Protein AF-A0A0C4EZ35-F1 (afdb_monomer_lite)

Radius of gyration: 16.35 Å; chains: 1; bounding box: 41×36×47 Å

Secondary structure (DSSP, 8-state):
--HHHHHHHHHHHHHHHTTT-TT-EEEEETTEEEEEEEE-SHHHHHHHHHH----S---HHHHHHHHHHHHHHHHHHHHTTS-----EEEEEEESS---TT--HHHHHHHHHHHHHHTT--TTSEEEEEEE--S-TT----HHHHHHHHHHHHHTTSS----

pLDDT: mean 85.65, std 15.3, range [29.72, 96.94]

Structure (mmCIF, N/CA/C/O backbone):
data_AF-A0A0C4EZ35-F1
#
_entry.id   AF-A0A0C4EZ35-F1
#
loop_
_atom_site.group_PDB
_atom_site.id
_atom_site.type_symbol
_atom_site.label_atom_id
_atom_site.label_alt_id
_atom_site.label_comp_id
_atom_site.label_asym_id
_atom_site.label_entity_id
_atom_site.label_seq_id
_atom_site.pdbx_PDB_ins_code
_atom_site.Cartn_x
_atom_site.Cartn_y
_atom_site.Cartn_z
_atom_site.occupancy
_atom_site.B_iso_or_equiv
_atom_site.auth_seq_id
_atom_site.auth_comp_id
_atom_site.auth_asym_id
_atom_site.auth_atom_id
_atom_site.pdbx_PDB_model_num
ATOM 1 N N . MET A 1 1 ? 13.189 -2.851 -15.393 1.00 67.25 1 MET A N 1
ATOM 2 C CA . MET A 1 1 ? 11.820 -2.496 -14.969 1.00 67.25 1 MET A CA 1
ATOM 3 C C . MET A 1 1 ? 11.115 -3.805 -14.710 1.00 67.25 1 MET A C 1
ATOM 5 O O . MET A 1 1 ? 10.904 -4.536 -15.663 1.00 67.25 1 MET A O 1
ATOM 9 N N . PHE A 1 2 ? 10.829 -4.103 -13.447 1.00 84.38 2 PHE A N 1
ATOM 10 C CA . PHE A 1 2 ? 10.359 -5.415 -12.985 1.00 84.38 2 PHE A CA 1
ATOM 11 C C . PHE A 1 2 ? 8.829 -5.531 -12.996 1.00 84.38 2 PHE A C 1
ATOM 13 O O . PHE A 1 2 ? 8.209 -5.947 -12.016 1.00 84.38 2 PHE A O 1
ATOM 20 N N . TRP A 1 3 ? 8.193 -5.005 -14.043 1.00 89.50 3 TRP A N 1
ATOM 21 C CA . TRP A 1 3 ? 6.741 -4.814 -14.063 1.00 89.50 3 TRP A CA 1
ATOM 22 C C . TRP A 1 3 ? 5.993 -6.144 -14.154 1.00 89.50 3 TRP A C 1
ATOM 24 O O . TRP A 1 3 ? 5.033 -6.365 -13.416 1.00 89.50 3 TRP A O 1
ATOM 34 N N . ASP A 1 4 ? 6.470 -7.040 -15.016 1.00 90.81 4 ASP A N 1
ATOM 35 C CA . ASP A 1 4 ? 5.897 -8.371 -15.195 1.00 90.81 4 ASP A CA 1
ATOM 36 C C . ASP A 1 4 ? 6.170 -9.258 -13.975 1.00 90.81 4 ASP A C 1
ATOM 38 O O . ASP A 1 4 ? 5.267 -9.928 -13.484 1.00 90.81 4 ASP A O 1
ATOM 42 N N . GLU A 1 5 ? 7.372 -9.182 -13.408 1.00 89.75 5 GLU A N 1
ATOM 43 C CA . GLU A 1 5 ? 7.751 -9.912 -12.199 1.00 89.75 5 GLU A CA 1
ATOM 44 C C . GLU A 1 5 ? 6.911 -9.468 -10.997 1.00 89.75 5 GLU A C 1
ATOM 46 O O . GLU A 1 5 ? 6.423 -10.298 -10.233 1.00 89.75 5 GLU A O 1
ATOM 51 N N . THR A 1 6 ? 6.673 -8.160 -10.855 1.00 91.50 6 THR A N 1
ATOM 52 C CA . THR A 1 6 ? 5.802 -7.619 -9.799 1.00 91.50 6 THR A CA 1
ATOM 53 C C . THR A 1 6 ? 4.361 -8.087 -9.980 1.00 91.50 6 THR A C 1
ATOM 55 O O . THR A 1 6 ? 3.726 -8.498 -9.007 1.00 91.50 6 THR A O 1
ATOM 58 N N . ARG A 1 7 ? 3.842 -8.063 -11.217 1.00 94.38 7 ARG A N 1
ATOM 59 C CA . ARG A 1 7 ? 2.505 -8.578 -11.547 1.00 94.38 7 ARG A CA 1
ATOM 60 C C . ARG A 1 7 ? 2.369 -10.040 -11.143 1.00 94.38 7 ARG A C 1
ATOM 62 O O . ARG A 1 7 ? 1.390 -10.406 -10.496 1.00 94.38 7 ARG A O 1
ATOM 69 N N . ASP A 1 8 ? 3.330 -10.866 -11.538 1.00 93.12 8 ASP A N 1
ATOM 70 C CA . ASP A 1 8 ? 3.273 -12.312 -11.338 1.00 93.12 8 ASP A CA 1
ATOM 71 C C . ASP A 1 8 ? 3.445 -12.661 -9.853 1.00 93.12 8 ASP A C 1
ATOM 73 O O . ASP A 1 8 ? 2.690 -13.476 -9.316 1.00 93.12 8 ASP A O 1
ATOM 77 N N . ALA A 1 9 ? 4.338 -11.957 -9.148 1.00 92.06 9 ALA A N 1
ATOM 78 C CA . ALA A 1 9 ? 4.484 -12.072 -7.702 1.00 92.06 9 ALA A CA 1
ATOM 79 C C . ALA A 1 9 ? 3.182 -11.712 -6.967 1.00 92.06 9 ALA A C 1
ATOM 81 O O . ALA A 1 9 ? 2.746 -12.478 -6.104 1.00 92.06 9 ALA A O 1
ATOM 82 N N . LEU A 1 10 ? 2.528 -10.600 -7.324 1.00 93.56 10 LEU A N 1
ATOM 83 C CA . LEU A 1 10 ? 1.231 -10.209 -6.758 1.00 93.56 10 LEU A CA 1
ATOM 84 C C . LEU A 1 10 ? 0.122 -11.208 -7.100 1.00 93.56 10 LEU A C 1
ATOM 86 O O . LEU A 1 10 ? -0.701 -11.508 -6.238 1.00 93.56 10 LEU A O 1
ATOM 90 N N . GLY A 1 11 ? 0.125 -11.771 -8.311 1.00 94.12 11 GLY A N 1
ATOM 91 C CA . GLY A 1 11 ? -0.778 -12.856 -8.697 1.00 94.12 11 GLY A CA 1
ATOM 92 C C . GLY A 1 11 ? -0.700 -14.026 -7.717 1.00 94.12 11 GLY A C 1
ATOM 93 O O . GLY A 1 11 ? -1.715 -14.403 -7.136 1.00 94.12 11 GLY A O 1
ATOM 94 N N . GLY A 1 12 ? 0.507 -14.526 -7.438 1.00 92.06 12 GLY A N 1
ATOM 95 C CA . GLY A 1 12 ? 0.697 -15.610 -6.469 1.00 92.06 12 GLY A CA 1
ATOM 96 C C . GLY A 1 12 ? 0.400 -15.219 -5.012 1.00 92.06 12 GLY A C 1
ATOM 97 O O . GLY A 1 12 ? 0.017 -16.076 -4.215 1.00 92.06 12 GLY A O 1
ATOM 98 N N . VAL A 1 13 ? 0.518 -13.934 -4.639 1.00 89.06 13 VAL A N 1
ATOM 99 C CA . VAL A 1 13 ? 0.039 -13.451 -3.326 1.00 89.06 13 VAL A CA 1
ATOM 100 C C . VAL A 1 13 ? -1.473 -13.576 -3.244 1.00 89.06 13 VAL A C 1
ATOM 102 O O . VAL A 1 13 ? -1.964 -14.099 -2.250 1.00 89.06 13 VAL A O 1
ATOM 105 N N . VAL A 1 14 ? -2.204 -13.145 -4.275 1.00 90.75 14 VAL A N 1
ATOM 106 C CA . VAL A 1 14 ? -3.669 -13.236 -4.312 1.00 90.75 14 VAL A CA 1
ATOM 107 C C . VAL A 1 14 ? -4.135 -14.691 -4.264 1.00 90.75 14 VAL A C 1
ATOM 109 O O . VAL A 1 14 ? -5.010 -15.010 -3.464 1.00 90.75 14 VAL A O 1
ATOM 112 N N . GLU A 1 15 ? -3.510 -15.597 -5.027 1.00 89.88 15 GLU A N 1
ATOM 113 C CA . GLU A 1 15 ? -3.832 -17.039 -4.978 1.00 89.88 15 GLU A CA 1
ATOM 114 C C . GLU A 1 15 ? -3.718 -17.618 -3.569 1.00 89.88 15 GLU A C 1
ATOM 116 O O . GLU A 1 15 ? -4.524 -18.461 -3.174 1.00 89.88 15 GLU A O 1
ATOM 121 N N . LYS A 1 16 ? -2.710 -17.175 -2.811 1.00 85.19 16 LYS A N 1
ATOM 122 C CA . LYS A 1 16 ? -2.477 -17.631 -1.441 1.00 85.19 16 LYS A CA 1
ATOM 123 C C . LYS A 1 16 ? -3.379 -16.910 -0.441 1.00 85.19 16 LYS A C 1
ATOM 125 O O . LYS A 1 16 ? -3.915 -17.562 0.445 1.00 85.19 16 LYS A O 1
ATOM 130 N N . ALA A 1 17 ? -3.576 -15.600 -0.576 1.00 79.19 17 ALA A N 1
ATOM 131 C CA . ALA A 1 17 ? -4.377 -14.789 0.341 1.00 79.19 17 ALA A CA 1
ATOM 132 C C . ALA A 1 17 ? -5.842 -15.245 0.380 1.00 79.19 17 ALA A C 1
ATOM 134 O O . ALA A 1 17 ? -6.408 -15.375 1.462 1.00 79.19 17 ALA A O 1
ATOM 135 N N . VAL A 1 18 ? -6.413 -15.594 -0.778 1.00 81.38 18 VAL A N 1
ATOM 136 C CA . VAL A 1 18 ? -7.815 -16.034 -0.912 1.00 81.38 18 VAL A CA 1
ATOM 137 C C . VAL A 1 18 ? -8.103 -17.356 -0.195 1.00 81.38 18 VAL A C 1
ATOM 139 O O . VAL A 1 18 ? -9.248 -17.653 0.135 1.00 81.38 18 VAL A O 1
ATOM 142 N N . GLN A 1 19 ? -7.068 -18.143 0.109 1.00 78.44 19 GLN A N 1
ATOM 143 C CA . GLN A 1 19 ? -7.208 -19.354 0.924 1.00 78.44 19 GLN A CA 1
ATOM 144 C C . GLN A 1 19 ? -7.470 -19.038 2.405 1.00 78.44 19 GLN A C 1
ATOM 146 O O . GLN A 1 19 ? -8.000 -19.888 3.117 1.00 78.44 19 GLN A O 1
ATOM 151 N N . TYR A 1 20 ? -7.096 -17.839 2.868 1.00 72.44 20 TYR A N 1
ATOM 152 C CA . TYR A 1 20 ? -7.227 -17.404 4.261 1.00 72.44 20 TYR A CA 1
ATOM 153 C C . TYR A 1 20 ? -8.329 -16.354 4.457 1.00 72.44 20 TYR A C 1
ATOM 155 O O . TYR A 1 20 ? -8.981 -16.362 5.499 1.00 72.44 20 TYR A O 1
ATOM 163 N N . ASP A 1 21 ? -8.534 -15.464 3.482 1.00 69.12 21 ASP A N 1
ATOM 164 C CA . ASP A 1 21 ? -9.532 -14.391 3.524 1.00 69.12 21 ASP A CA 1
ATOM 165 C C . ASP A 1 21 ? -10.146 -14.167 2.132 1.00 69.12 21 ASP A C 1
ATOM 167 O O . ASP A 1 21 ? -9.433 -13.968 1.149 1.00 69.12 21 ASP A O 1
ATOM 171 N N . SER A 1 22 ? -11.477 -14.183 2.042 1.00 72.56 22 SER A N 1
ATOM 172 C CA . SER A 1 22 ? -12.207 -13.967 0.788 1.00 72.56 22 SER A CA 1
ATOM 173 C C . SER A 1 22 ? -12.197 -12.517 0.300 1.00 72.56 22 SER A C 1
ATOM 175 O O . SER A 1 22 ? -12.551 -12.274 -0.856 1.00 72.56 22 SER A O 1
ATOM 177 N N . ASP A 1 23 ? -11.814 -11.565 1.155 1.00 80.62 23 ASP A N 1
ATOM 178 C CA . ASP A 1 23 ? -11.856 -10.135 0.835 1.00 80.62 23 ASP A CA 1
ATOM 179 C C . ASP A 1 23 ? -10.812 -9.737 -0.227 1.00 80.62 23 ASP A C 1
ATOM 181 O O . ASP A 1 23 ? -11.011 -8.772 -0.962 1.00 80.62 23 ASP A O 1
ATOM 185 N N . GLY A 1 24 ? -9.736 -10.515 -0.383 1.00 87.25 24 GLY A N 1
ATOM 186 C CA . GLY A 1 24 ? -8.679 -10.243 -1.360 1.00 87.25 24 GLY A CA 1
ATOM 187 C C . GLY A 1 24 ? -7.746 -9.102 -0.937 1.00 87.25 24 GLY A C 1
ATOM 188 O O . GLY A 1 24 ? -7.537 -8.861 0.251 1.00 87.25 24 GLY A O 1
ATOM 189 N N . ILE A 1 25 ? -7.131 -8.428 -1.915 1.00 89.94 25 ILE A N 1
ATOM 190 C CA . ILE A 1 25 ? -6.225 -7.290 -1.684 1.00 89.94 25 ILE A CA 1
ATOM 191 C C . ILE A 1 25 ? -6.626 -6.070 -2.510 1.00 89.94 25 ILE A C 1
ATOM 193 O O . ILE A 1 25 ? -7.115 -6.200 -3.632 1.00 89.94 25 ILE A O 1
ATOM 197 N N . ASP A 1 26 ? -6.314 -4.881 -2.009 1.00 94.31 26 ASP A N 1
ATOM 198 C CA . ASP A 1 26 ? -6.412 -3.654 -2.793 1.00 94.31 26 ASP A CA 1
ATOM 199 C C . ASP A 1 26 ? -5.062 -3.323 -3.443 1.00 94.31 26 ASP A C 1
ATOM 201 O O . ASP A 1 26 ? -4.005 -3.410 -2.814 1.00 94.31 26 ASP A O 1
ATOM 205 N N . LEU A 1 27 ? -5.091 -2.922 -4.712 1.00 95.69 27 LEU A N 1
ATOM 206 C CA . LEU A 1 27 ? -3.921 -2.534 -5.494 1.00 95.69 27 LEU A CA 1
ATOM 207 C C . LEU A 1 27 ? -4.021 -1.069 -5.905 1.00 95.69 27 LEU A C 1
ATOM 209 O O . LEU A 1 27 ? -4.920 -0.682 -6.654 1.00 95.69 27 LEU A O 1
ATOM 213 N N . PHE A 1 28 ? -3.041 -0.278 -5.474 1.00 96.69 28 PHE A N 1
ATOM 214 C CA . PHE A 1 28 ? -2.884 1.126 -5.838 1.00 96.69 28 PHE A CA 1
ATOM 215 C C . PHE A 1 28 ? -1.544 1.347 -6.534 1.00 96.69 28 PHE A C 1
ATOM 217 O O . PHE A 1 28 ? -0.524 0.789 -6.138 1.00 96.69 28 PHE A O 1
ATOM 224 N N . PHE A 1 29 ? -1.533 2.224 -7.536 1.00 95.25 29 PHE A N 1
ATOM 225 C CA . PHE A 1 29 ? -0.326 2.586 -8.276 1.00 95.25 29 PHE A CA 1
ATOM 226 C C . PHE A 1 29 ? 0.081 4.018 -7.957 1.00 95.25 29 PHE A C 1
ATOM 228 O O . PHE A 1 29 ? -0.775 4.884 -7.788 1.00 95.25 29 PHE A O 1
ATOM 235 N N . PHE A 1 30 ? 1.382 4.296 -7.879 1.00 93.38 30 PHE A N 1
ATOM 236 C CA . PHE A 1 30 ? 1.881 5.641 -7.571 1.00 93.38 30 PHE A CA 1
ATOM 237 C C . PHE A 1 30 ? 1.459 6.699 -8.592 1.00 93.38 30 PHE A C 1
ATOM 239 O O . PHE A 1 30 ? 1.107 7.815 -8.219 1.00 93.38 30 PHE A O 1
ATOM 246 N N . ASN A 1 31 ? 1.498 6.346 -9.876 1.00 90.56 31 ASN A N 1
ATOM 247 C CA . ASN A 1 31 ? 1.406 7.305 -10.976 1.00 90.56 31 ASN A CA 1
ATOM 248 C C . ASN A 1 31 ? 0.151 7.144 -11.838 1.00 90.56 31 ASN A C 1
ATOM 250 O O . ASN A 1 31 ? 0.100 7.694 -12.939 1.00 90.56 31 ASN A O 1
ATOM 254 N N . ASP A 1 32 ? -0.829 6.380 -11.363 1.00 94.00 32 ASP A N 1
ATOM 255 C CA . ASP A 1 32 ? -2.071 6.124 -12.083 1.00 94.00 32 ASP A CA 1
ATOM 256 C C . ASP A 1 32 ? -3.253 6.168 -11.102 1.00 94.00 32 ASP A C 1
ATOM 258 O O . ASP A 1 32 ? -3.148 5.612 -10.004 1.00 94.00 32 ASP A O 1
ATOM 262 N N . PRO A 1 33 ? -4.358 6.861 -11.436 1.00 91.81 33 PRO A N 1
ATOM 263 C CA . PRO A 1 33 ? -5.555 6.873 -10.597 1.00 91.81 33 PRO A CA 1
ATOM 264 C C . PRO A 1 33 ? -6.303 5.534 -10.609 1.00 91.81 33 PRO A C 1
ATOM 266 O O . PRO A 1 33 ? -7.108 5.283 -9.706 1.00 91.81 33 PRO A O 1
ATOM 269 N N . GLN A 1 34 ? -6.068 4.684 -11.615 1.00 94.81 34 GLN A N 1
ATOM 270 C CA . GLN A 1 34 ? -6.630 3.344 -11.634 1.00 94.81 34 GLN A CA 1
ATOM 271 C C . GLN A 1 34 ? -6.131 2.547 -10.430 1.00 94.81 34 GLN A C 1
ATOM 273 O O . GLN A 1 34 ? -4.997 2.677 -9.971 1.00 94.81 34 GLN A O 1
ATOM 278 N N . HIS A 1 35 ? -7.020 1.718 -9.912 1.00 95.69 35 HIS A N 1
ATOM 279 C CA . HIS A 1 35 ? -6.777 0.838 -8.786 1.00 95.69 35 HIS A CA 1
ATOM 280 C C . HIS A 1 35 ? -7.700 -0.372 -8.931 1.00 95.69 35 HIS A C 1
ATOM 282 O O . HIS A 1 35 ? -8.699 -0.319 -9.653 1.00 95.69 35 HIS A O 1
ATOM 288 N N . ALA A 1 36 ? -7.357 -1.465 -8.263 1.00 94.94 36 ALA A N 1
ATOM 289 C CA . ALA A 1 36 ? -8.228 -2.627 -8.144 1.00 94.94 36 ALA A CA 1
ATOM 290 C C . ALA A 1 36 ? -8.551 -2.822 -6.666 1.00 94.94 36 ALA A C 1
ATOM 292 O O . ALA A 1 36 ? -7.632 -2.862 -5.855 1.00 94.94 36 ALA A O 1
ATOM 293 N N . LEU A 1 37 ? -9.834 -2.917 -6.324 1.00 93.88 37 LEU A N 1
ATOM 294 C CA . LEU A 1 37 ? -10.277 -3.196 -4.958 1.00 93.88 37 LEU A CA 1
ATOM 295 C C . LEU A 1 37 ? -10.734 -4.642 -4.844 1.00 93.88 37 LEU A C 1
ATOM 297 O O . LEU A 1 37 ? -11.292 -5.177 -5.806 1.00 93.88 37 LEU A O 1
ATOM 301 N N . ASN A 1 38 ? -10.543 -5.236 -3.668 1.00 92.38 38 ASN A N 1
ATOM 302 C CA . ASN A 1 38 ? -10.953 -6.605 -3.353 1.00 92.38 38 ASN A CA 1
ATOM 303 C C . ASN A 1 38 ? -10.493 -7.612 -4.424 1.00 92.38 38 ASN A C 1
ATOM 305 O O . ASN A 1 38 ? -11.251 -8.463 -4.898 1.00 92.38 38 ASN A O 1
ATOM 309 N N . CYS A 1 39 ? -9.250 -7.458 -4.880 1.00 92.44 39 CYS A N 1
ATOM 310 C CA . CYS A 1 39 ? -8.642 -8.310 -5.887 1.00 92.44 39 CYS A CA 1
ATOM 311 C C . CYS A 1 39 ? -8.420 -9.702 -5.288 1.00 92.44 39 CYS A C 1
ATOM 313 O O . CYS A 1 39 ? -7.563 -9.891 -4.422 1.00 92.44 39 CYS A O 1
ATOM 315 N N . ASN A 1 40 ? -9.208 -10.669 -5.749 1.00 92.88 40 ASN A N 1
ATOM 316 C CA . ASN A 1 40 ? -9.254 -12.036 -5.232 1.00 92.88 40 ASN A CA 1
ATOM 317 C C . ASN A 1 40 ? -8.974 -13.084 -6.321 1.00 92.88 40 ASN A C 1
ATOM 319 O O . ASN A 1 40 ? -9.191 -14.278 -6.131 1.00 92.88 40 ASN A O 1
ATOM 323 N N . SER A 1 41 ? -8.472 -12.652 -7.477 1.00 93.62 41 SER A N 1
ATOM 324 C CA . SER A 1 41 ? -7.979 -13.557 -8.507 1.00 93.62 41 SER A CA 1
ATOM 325 C C . SER A 1 41 ? -6.737 -13.003 -9.215 1.00 93.62 41 SER A C 1
ATOM 327 O O . SER A 1 41 ? -6.631 -11.796 -9.455 1.00 93.62 41 SER A O 1
ATOM 329 N N . PRO A 1 42 ? -5.812 -13.874 -9.646 1.00 94.56 42 PRO A N 1
ATOM 330 C CA . PRO A 1 42 ? -4.678 -13.480 -10.483 1.00 94.56 42 PRO A CA 1
ATOM 331 C C . PRO A 1 42 ? -5.086 -12.796 -11.786 1.00 94.56 42 PRO A C 1
ATOM 333 O O . PRO A 1 42 ? -4.352 -11.954 -12.299 1.00 94.56 42 PRO A O 1
ATOM 336 N N . ASP A 1 43 ? -6.253 -13.136 -12.336 1.00 95.81 43 ASP A N 1
ATOM 337 C CA . ASP A 1 43 ? -6.760 -12.511 -13.558 1.00 95.81 43 ASP A CA 1
ATOM 338 C C . ASP A 1 43 ? -7.100 -11.036 -13.366 1.00 95.81 43 ASP A C 1
ATOM 340 O O . ASP A 1 43 ? -6.811 -10.232 -14.253 1.00 95.81 43 ASP A O 1
ATOM 344 N N . GLN A 1 44 ? -7.640 -10.654 -12.206 1.00 95.62 44 GLN A N 1
ATOM 345 C CA . GLN A 1 44 ? -7.863 -9.247 -11.870 1.00 95.62 44 GLN A CA 1
ATOM 346 C C . GLN A 1 44 ? -6.535 -8.487 -11.743 1.00 95.62 44 GLN A C 1
ATOM 348 O O . GLN A 1 44 ? -6.423 -7.382 -12.281 1.00 95.62 44 GLN A O 1
ATOM 353 N N . VAL A 1 45 ? -5.506 -9.096 -11.134 1.00 96.44 45 VAL A N 1
ATOM 354 C CA . VAL A 1 45 ? -4.144 -8.525 -11.088 1.00 96.44 45 VAL A CA 1
ATOM 355 C C . VAL A 1 45 ? -3.607 -8.322 -12.506 1.00 96.44 45 VAL A C 1
ATOM 357 O O . VAL A 1 45 ? -3.186 -7.225 -12.871 1.00 96.44 45 VAL A O 1
ATOM 360 N N . ARG A 1 46 ? -3.676 -9.354 -13.356 1.00 96.50 46 ARG A N 1
ATOM 361 C CA . ARG A 1 46 ? -3.242 -9.257 -14.757 1.00 96.50 46 ARG A CA 1
ATOM 362 C C . ARG A 1 46 ? -4.002 -8.173 -15.516 1.00 96.50 46 ARG A C 1
ATOM 364 O O . ARG A 1 46 ? -3.396 -7.444 -16.296 1.00 96.50 46 ARG A O 1
ATOM 371 N N . GLN A 1 47 ? -5.311 -8.058 -15.299 1.00 96.44 47 GLN A N 1
ATOM 372 C CA . GLN A 1 47 ? -6.152 -7.077 -15.977 1.00 96.44 47 GLN A CA 1
ATOM 373 C C . GLN A 1 47 ? -5.766 -5.643 -15.615 1.00 96.44 47 GLN A C 1
ATOM 375 O O . GLN A 1 47 ? -5.624 -4.821 -16.517 1.00 96.44 47 GLN A O 1
ATOM 380 N N . ILE A 1 48 ? -5.555 -5.334 -14.332 1.00 96.44 48 ILE A N 1
ATOM 381 C CA . ILE A 1 48 ? -5.185 -3.970 -13.938 1.00 96.44 48 ILE A CA 1
ATOM 382 C C . ILE A 1 48 ? -3.773 -3.606 -14.426 1.00 96.44 48 ILE A C 1
ATOM 384 O O . ILE A 1 48 ? -3.566 -2.503 -14.925 1.00 96.44 48 ILE A O 1
ATOM 388 N N . PHE A 1 49 ? -2.831 -4.558 -14.419 1.00 95.81 49 PHE A N 1
ATOM 389 C CA . PHE A 1 49 ? -1.476 -4.358 -14.953 1.00 95.81 49 PHE A CA 1
ATOM 390 C C . PHE A 1 49 ? -1.425 -4.162 -16.476 1.00 95.81 49 PHE A C 1
ATOM 392 O O . PHE A 1 49 ? -0.472 -3.568 -16.973 1.00 95.81 49 PHE A O 1
ATOM 399 N N . ARG A 1 50 ? -2.436 -4.627 -17.226 1.00 95.19 50 ARG A N 1
ATOM 400 C CA . ARG A 1 50 ? -2.583 -4.310 -18.660 1.00 95.19 50 ARG A CA 1
ATOM 401 C C . ARG A 1 50 ? -3.037 -2.871 -18.905 1.00 95.19 50 ARG A C 1
ATOM 403 O O . ARG A 1 50 ? -2.729 -2.316 -19.955 1.00 95.19 50 ARG A O 1
ATOM 410 N N . ASN A 1 51 ? -3.773 -2.288 -17.961 1.00 94.69 51 ASN A N 1
ATOM 411 C CA . ASN A 1 51 ? -4.376 -0.963 -18.112 1.00 94.69 51 ASN A CA 1
ATOM 412 C C . ASN A 1 51 ? -3.520 0.164 -17.524 1.00 94.69 51 ASN A C 1
ATOM 414 O O . ASN A 1 51 ? -3.768 1.333 -17.818 1.00 94.69 51 ASN A O 1
ATOM 418 N N . VAL A 1 52 ? -2.536 -0.177 -16.691 1.00 94.56 52 VAL A N 1
ATOM 419 C CA . VAL A 1 52 ? -1.627 0.773 -16.048 1.00 94.56 52 VAL A CA 1
ATOM 420 C C . VAL A 1 52 ? -0.245 0.658 -16.672 1.00 94.56 52 VAL A C 1
ATOM 422 O O . VAL A 1 52 ? 0.329 -0.427 -16.748 1.00 94.56 52 VAL A O 1
ATOM 425 N N . LEU A 1 53 ? 0.308 1.798 -17.089 1.00 89.62 53 LEU A N 1
ATOM 426 C CA . LEU A 1 53 ? 1.671 1.875 -17.603 1.00 89.62 53 LEU A CA 1
ATOM 427 C C . LEU A 1 53 ? 2.610 2.448 -16.537 1.00 89.62 53 LEU A C 1
ATOM 429 O O . LEU A 1 53 ? 2.319 3.506 -15.965 1.00 89.62 53 LEU A O 1
ATOM 433 N N . PRO A 1 54 ? 3.757 1.803 -16.284 1.00 86.75 54 PRO A N 1
ATOM 434 C CA . PRO A 1 54 ? 4.699 2.276 -15.286 1.00 86.75 54 PRO A CA 1
ATOM 435 C C . PRO A 1 54 ? 5.341 3.609 -15.704 1.00 86.75 54 PRO A C 1
ATOM 437 O O . PRO A 1 54 ? 5.626 3.857 -16.879 1.00 86.75 54 PRO A O 1
ATOM 440 N N . ARG A 1 55 ? 5.584 4.487 -14.724 1.00 85.50 55 ARG A N 1
ATOM 441 C CA . ARG A 1 55 ? 6.175 5.822 -14.921 1.00 85.50 55 ARG A CA 1
ATOM 442 C C . ARG A 1 55 ? 7.357 6.031 -13.979 1.00 85.50 55 ARG A C 1
ATOM 444 O O . ARG A 1 55 ? 7.370 5.493 -12.882 1.00 85.50 55 ARG A O 1
ATOM 451 N N . ARG A 1 56 ? 8.324 6.853 -14.398 1.00 82.44 56 ARG A N 1
ATOM 452 C CA . ARG A 1 56 ? 9.623 7.066 -13.723 1.00 82.44 56 ARG A CA 1
ATOM 453 C C . ARG A 1 56 ? 9.585 7.937 -12.454 1.00 82.44 56 ARG A C 1
ATOM 455 O O . ARG A 1 56 ? 10.622 8.452 -12.063 1.00 82.44 56 ARG A O 1
ATOM 462 N N . SER A 1 57 ? 8.415 8.177 -11.871 1.00 88.94 57 SER A N 1
ATOM 463 C CA . SER A 1 57 ? 8.281 9.043 -10.695 1.00 88.94 57 SER A CA 1
ATOM 464 C C . SER A 1 57 ? 7.880 8.210 -9.485 1.00 88.94 57 SER A C 1
ATOM 466 O O . SER A 1 57 ? 7.107 7.264 -9.624 1.00 88.94 57 SER A O 1
ATOM 468 N N . THR A 1 58 ? 8.361 8.579 -8.307 1.00 90.44 58 THR A N 1
ATOM 469 C CA . THR A 1 58 ? 8.138 7.842 -7.060 1.00 90.44 58 THR A CA 1
ATOM 470 C C . THR A 1 58 ? 7.506 8.765 -6.008 1.00 90.44 58 THR A C 1
ATOM 472 O O . THR A 1 58 ? 8.146 9.101 -5.009 1.00 90.44 58 THR A O 1
ATOM 475 N N . PRO A 1 59 ? 6.244 9.209 -6.205 1.00 93.62 59 PRO A N 1
ATOM 476 C CA . PRO A 1 59 ? 5.532 10.071 -5.265 1.00 93.62 59 PRO A CA 1
ATOM 477 C C . PRO A 1 59 ? 5.032 9.282 -4.036 1.00 93.62 59 PRO A C 1
ATOM 479 O O . PRO A 1 59 ? 3.824 9.173 -3.785 1.00 93.62 59 PRO A O 1
ATOM 482 N N . THR A 1 60 ? 5.964 8.704 -3.277 1.00 93.56 60 THR A N 1
ATOM 483 C CA . THR A 1 60 ? 5.718 7.795 -2.153 1.00 93.56 60 THR A CA 1
ATOM 484 C C . THR A 1 60 ? 4.856 8.426 -1.060 1.00 93.56 60 THR A C 1
ATOM 486 O O . THR A 1 60 ? 3.833 7.850 -0.692 1.00 93.56 60 THR A O 1
ATOM 489 N N . ALA A 1 61 ? 5.202 9.620 -0.564 1.00 93.94 61 ALA A N 1
ATOM 490 C CA . ALA A 1 61 ? 4.480 10.245 0.552 1.00 93.94 61 ALA A CA 1
ATOM 491 C C . ALA A 1 61 ? 3.032 10.582 0.166 1.00 93.94 61 ALA A C 1
ATOM 493 O O . ALA A 1 61 ? 2.095 10.304 0.915 1.00 93.94 61 ALA A O 1
ATOM 494 N N . ALA A 1 62 ? 2.838 11.127 -1.039 1.00 94.25 62 ALA A N 1
ATOM 495 C CA . ALA A 1 62 ? 1.507 11.437 -1.557 1.00 94.25 62 ALA A CA 1
ATOM 496 C C . ALA A 1 62 ? 0.661 10.172 -1.765 1.00 94.25 62 ALA A C 1
ATOM 498 O O . ALA A 1 62 ? -0.540 10.180 -1.501 1.00 94.25 62 ALA A O 1
ATOM 499 N N . SER A 1 63 ? 1.278 9.075 -2.210 1.00 95.19 63 SER A N 1
ATOM 500 C CA . SER A 1 63 ? 0.581 7.802 -2.402 1.00 95.19 63 SER A CA 1
ATOM 501 C C . SER A 1 63 ? 0.179 7.155 -1.079 1.00 95.19 63 SER A C 1
ATOM 503 O O . SER A 1 63 ? -0.944 6.672 -0.972 1.00 95.19 63 SER A O 1
ATOM 505 N N . ILE A 1 64 ? 1.044 7.214 -0.060 1.00 95.62 64 ILE A N 1
ATOM 506 C CA . ILE A 1 64 ? 0.720 6.764 1.301 1.00 95.62 64 ILE A CA 1
ATOM 507 C C . ILE A 1 64 ? -0.482 7.544 1.842 1.00 95.62 64 ILE A C 1
ATOM 509 O O . ILE A 1 64 ? -1.459 6.928 2.258 1.00 95.62 64 ILE A O 1
ATOM 513 N N . LYS A 1 65 ? -0.461 8.884 1.769 1.00 95.44 65 LYS A N 1
ATOM 514 C CA . LYS A 1 65 ? -1.587 9.723 2.221 1.00 95.44 65 LYS A CA 1
ATOM 515 C C . LYS A 1 65 ? -2.874 9.416 1.450 1.00 95.44 65 LYS A C 1
ATOM 517 O O . LYS A 1 65 ? -3.916 9.204 2.054 1.00 95.44 65 LYS A O 1
ATOM 522 N N . ARG A 1 66 ? -2.798 9.253 0.125 1.00 95.56 66 ARG A N 1
ATOM 523 C CA . ARG A 1 66 ? -3.960 8.898 -0.709 1.00 95.56 66 ARG A CA 1
ATOM 524 C C . ARG A 1 66 ? -4.643 7.593 -0.287 1.00 95.56 66 ARG A C 1
ATOM 526 O O . ARG A 1 66 ? -5.862 7.506 -0.395 1.00 95.56 66 ARG A O 1
ATOM 533 N N . VAL A 1 67 ? -3.884 6.593 0.160 1.00 96.56 67 VAL A N 1
ATOM 534 C CA . VAL A 1 67 ? -4.445 5.317 0.637 1.00 96.56 67 VAL A CA 1
ATOM 535 C C . VAL A 1 67 ? -4.907 5.421 2.092 1.00 96.56 67 VAL A C 1
ATOM 537 O O . VAL A 1 67 ? -5.969 4.907 2.439 1.00 96.56 67 VAL A O 1
ATOM 540 N N . LEU A 1 68 ? -4.136 6.095 2.949 1.00 96.94 68 LEU A N 1
ATOM 541 C CA . LEU A 1 68 ? -4.383 6.103 4.389 1.00 96.94 68 LEU A CA 1
ATOM 542 C C . LEU A 1 68 ? -5.390 7.158 4.847 1.00 96.94 68 LEU A C 1
ATOM 544 O O . LEU A 1 68 ? -6.124 6.883 5.789 1.00 96.94 68 LEU A O 1
ATOM 548 N N . ASP A 1 69 ? -5.505 8.316 4.198 1.00 96.94 69 ASP A N 1
ATOM 549 C CA . ASP A 1 69 ? -6.444 9.363 4.623 1.00 96.94 69 ASP A CA 1
ATOM 550 C C . ASP A 1 69 ? -7.908 8.862 4.645 1.00 96.94 69 ASP A C 1
ATOM 552 O O . ASP A 1 69 ? -8.591 9.062 5.657 1.00 96.94 69 ASP A O 1
ATOM 556 N N . PRO A 1 70 ? -8.417 8.141 3.618 1.00 96.62 70 PRO A N 1
ATOM 557 C CA . PRO A 1 70 ? -9.746 7.530 3.684 1.00 96.62 70 PRO A CA 1
ATOM 558 C C . PRO A 1 70 ? -9.885 6.524 4.835 1.00 96.62 70 PRO A C 1
ATOM 560 O O . PRO A 1 70 ? -10.900 6.515 5.530 1.00 96.62 70 PRO A O 1
ATOM 563 N N . TYR A 1 71 ? -8.857 5.709 5.075 1.00 96.81 71 TYR A N 1
ATOM 564 C CA . TYR A 1 71 ? -8.847 4.719 6.150 1.00 96.81 71 TYR A CA 1
ATOM 565 C C . TYR A 1 71 ? -8.870 5.365 7.544 1.00 96.81 71 TYR A C 1
ATOM 567 O O . TYR A 1 71 ? -9.654 4.962 8.403 1.00 96.81 71 TYR A O 1
ATOM 575 N N . LEU A 1 72 ? -8.079 6.417 7.766 1.00 96.81 72 LEU A N 1
ATOM 576 C CA . LEU A 1 72 ? -8.066 7.177 9.018 1.00 96.81 72 LEU A CA 1
ATOM 577 C C . LEU A 1 72 ? -9.415 7.860 9.279 1.00 96.81 72 LEU A C 1
ATOM 579 O O . LEU A 1 72 ? -9.888 7.876 10.416 1.00 96.81 72 LEU A O 1
ATOM 583 N N . ASN A 1 73 ? -10.082 8.354 8.232 1.00 96.88 73 ASN A N 1
ATOM 584 C CA . ASN A 1 73 ? -11.438 8.892 8.347 1.00 96.88 73 ASN A CA 1
ATOM 585 C C . ASN A 1 73 ? -12.443 7.821 8.793 1.00 96.88 73 ASN A C 1
ATOM 587 O O . ASN A 1 73 ? -13.271 8.085 9.667 1.00 96.88 73 ASN A O 1
ATOM 591 N N . LEU A 1 74 ? -12.352 6.605 8.245 1.00 96.75 74 LEU A N 1
ATOM 592 C CA . LEU A 1 74 ? -13.179 5.478 8.685 1.00 96.75 74 LEU A CA 1
ATOM 593 C C . LEU A 1 74 ? -12.885 5.106 10.144 1.00 96.75 74 LEU A C 1
ATOM 595 O O . LEU A 1 74 ? -13.818 4.899 10.916 1.00 96.75 74 LEU A O 1
ATOM 599 N N . LEU A 1 75 ? -11.615 5.082 10.558 1.00 96.81 75 LEU A N 1
ATOM 600 C CA . LEU A 1 75 ? -11.235 4.830 11.953 1.00 96.81 75 LEU A CA 1
ATOM 601 C C . LEU A 1 75 ? -11.802 5.879 12.910 1.00 96.81 75 LEU A C 1
ATOM 603 O O . LEU A 1 75 ? -12.316 5.539 13.978 1.00 96.81 75 LEU A O 1
ATOM 607 N N . HIS A 1 76 ? -11.751 7.150 12.518 1.00 95.31 76 HIS A N 1
ATOM 608 C CA . HIS A 1 76 ? -12.356 8.226 13.287 1.00 95.31 76 HIS A CA 1
ATOM 609 C C . HIS A 1 76 ? -13.870 8.024 13.435 1.00 95.31 76 HIS A C 1
ATOM 611 O O . HIS A 1 76 ? -14.402 8.149 14.535 1.00 95.31 76 HIS A O 1
ATOM 617 N N . GLN A 1 77 ? -14.576 7.669 12.358 1.00 96.38 77 GLN A N 1
ATOM 618 C CA . GLN A 1 77 ? -16.013 7.376 12.412 1.00 96.38 77 GLN A CA 1
ATOM 619 C C . GLN A 1 77 ? -16.313 6.160 13.294 1.00 96.38 77 GLN A C 1
ATOM 621 O O . GLN A 1 77 ? -17.203 6.227 14.137 1.00 96.38 77 GLN A O 1
ATOM 626 N N . SER A 1 78 ? -15.534 5.085 13.153 1.00 95.62 78 SER A N 1
ATOM 627 C CA . SER A 1 78 ? -15.636 3.860 13.955 1.00 95.62 78 SER A CA 1
ATOM 628 C C . SER A 1 78 ? -15.580 4.155 15.453 1.00 95.62 78 SER A C 1
ATOM 630 O O . SER A 1 78 ? -16.441 3.734 16.225 1.00 95.62 78 SER A O 1
ATOM 632 N N . LYS A 1 79 ? -14.621 4.992 15.863 1.00 92.25 79 LYS A N 1
ATOM 633 C CA . LYS A 1 79 ? -14.459 5.421 17.256 1.00 92.25 79 LYS A CA 1
ATOM 634 C C . LYS A 1 79 ? -15.638 6.258 17.775 1.00 92.25 79 LYS A C 1
ATOM 636 O O . LYS A 1 79 ? -15.882 6.287 18.977 1.00 92.25 79 LYS A O 1
ATOM 641 N N . ASN A 1 80 ? -16.377 6.906 16.878 1.00 94.06 80 ASN A N 1
ATOM 642 C CA . ASN A 1 80 ? -17.542 7.739 17.178 1.00 94.06 80 ASN A CA 1
ATOM 643 C C . ASN A 1 80 ? -18.881 7.001 16.960 1.00 94.06 80 ASN A C 1
ATOM 645 O O . ASN A 1 80 ? -19.896 7.631 16.669 1.00 94.06 80 ASN A O 1
ATOM 649 N N . GLY A 1 81 ? -18.896 5.670 17.098 1.00 94.00 81 GLY A N 1
ATOM 650 C CA . GLY A 1 81 ? -20.109 4.848 16.992 1.00 94.00 81 GLY A CA 1
ATOM 651 C C . GLY A 1 81 ? -20.446 4.381 15.574 1.00 94.00 81 GLY A C 1
ATOM 652 O O . GLY A 1 81 ? -21.514 3.810 15.358 1.00 94.00 81 GLY A O 1
ATOM 653 N N . GLY A 1 82 ? -19.554 4.617 14.610 1.00 95.88 82 GLY A N 1
ATOM 654 C CA . GLY A 1 82 ? -19.638 4.048 13.269 1.00 95.88 82 GLY A CA 1
ATOM 655 C C . GLY A 1 82 ? -19.248 2.562 13.214 1.00 95.88 82 GLY A C 1
ATOM 656 O O . GLY A 1 82 ? -18.905 1.959 14.233 1.00 95.88 82 GLY A O 1
ATOM 657 N N . PRO A 1 83 ? -19.270 1.954 12.014 1.00 95.50 83 PRO A N 1
ATOM 658 C CA . PRO A 1 83 ? -18.906 0.551 11.826 1.00 95.50 83 PRO A CA 1
ATOM 659 C C . PRO A 1 83 ? -17.479 0.242 12.287 1.00 95.50 83 PRO A C 1
ATOM 661 O O . PRO A 1 83 ? -16.584 1.082 12.185 1.00 95.50 83 PRO A O 1
ATOM 664 N N . MET A 1 84 ? -17.246 -0.982 12.762 1.00 93.44 84 MET A N 1
ATOM 665 C CA . MET A 1 84 ? -15.901 -1.446 13.106 1.00 93.44 84 MET A CA 1
ATOM 666 C C . MET A 1 84 ? -15.032 -1.544 11.848 1.00 93.44 84 MET A C 1
ATOM 668 O O . MET A 1 84 ? -15.449 -2.114 10.841 1.00 93.44 84 MET A O 1
ATOM 672 N N . VAL A 1 85 ? -13.814 -1.010 11.922 1.00 94.69 85 VAL A N 1
ATOM 673 C CA . VAL A 1 85 ? -12.857 -0.997 10.810 1.00 94.69 85 VAL A CA 1
ATOM 674 C C . VAL A 1 85 ? -11.775 -2.047 11.048 1.00 94.69 85 VAL A C 1
ATOM 676 O O . VAL A 1 85 ? -11.144 -2.075 12.108 1.00 94.69 85 VAL A O 1
ATOM 679 N N . LYS A 1 86 ? -11.560 -2.918 10.057 1.00 91.50 86 LYS A N 1
ATOM 680 C CA . LYS A 1 86 ? -10.518 -3.951 10.107 1.00 91.50 86 LYS A CA 1
ATOM 681 C C . LYS A 1 86 ? -9.119 -3.313 10.137 1.00 91.50 86 LYS A C 1
ATOM 683 O O . LYS A 1 86 ? -8.922 -2.283 9.495 1.00 91.50 86 LYS A O 1
ATOM 688 N N . PRO A 1 87 ? -8.144 -3.917 10.838 1.00 93.12 87 PRO A N 1
ATOM 689 C CA . PRO A 1 87 ? -6.739 -3.549 10.705 1.00 93.12 87 PRO A CA 1
ATOM 690 C C . PRO A 1 87 ? -6.249 -3.576 9.252 1.00 93.12 87 PRO A C 1
ATOM 692 O O . PRO A 1 87 ? -6.652 -4.446 8.483 1.00 93.12 87 PRO A O 1
ATOM 695 N N . MET A 1 88 ? -5.343 -2.663 8.900 1.00 92.31 88 MET A N 1
ATOM 696 C CA . MET A 1 88 ? -4.769 -2.549 7.556 1.00 92.31 88 MET A CA 1
ATOM 697 C C . MET A 1 88 ? -3.274 -2.878 7.570 1.00 92.31 88 MET A C 1
ATOM 699 O O . MET A 1 88 ? -2.546 -2.445 8.462 1.00 92.31 88 MET A O 1
ATOM 703 N N . ASN A 1 89 ? -2.802 -3.593 6.547 1.00 91.12 89 ASN A N 1
ATOM 704 C CA . ASN A 1 89 ? -1.377 -3.755 6.267 1.00 91.12 89 ASN A CA 1
ATOM 705 C C . ASN A 1 89 ? -1.055 -3.140 4.900 1.00 91.12 89 ASN A C 1
ATOM 707 O O . ASN A 1 89 ? -1.428 -3.689 3.866 1.00 91.12 89 ASN A O 1
ATOM 711 N N . LEU A 1 90 ? -0.390 -1.985 4.904 1.00 94.06 90 LEU A N 1
ATOM 712 C CA . LEU A 1 90 ? 0.049 -1.291 3.700 1.00 94.06 90 LEU A CA 1
ATOM 713 C C . LEU A 1 90 ? 1.451 -1.767 3.315 1.00 94.06 90 LEU A C 1
ATOM 715 O O . LEU A 1 90 ? 2.422 -1.533 4.035 1.00 94.06 90 LEU A O 1
ATOM 719 N N . ILE A 1 91 ? 1.571 -2.381 2.141 1.00 92.44 91 ILE A N 1
ATOM 720 C CA . ILE A 1 91 ? 2.865 -2.751 1.568 1.00 92.44 91 ILE A CA 1
ATOM 721 C C . ILE A 1 91 ? 3.170 -1.837 0.391 1.00 92.44 91 ILE A C 1
ATOM 723 O O . ILE A 1 91 ? 2.423 -1.781 -0.583 1.00 92.44 91 ILE A O 1
ATOM 727 N N . VAL A 1 92 ? 4.296 -1.140 0.481 1.00 92.88 92 VAL A N 1
ATOM 728 C CA . VAL A 1 92 ? 4.807 -0.265 -0.567 1.00 92.88 92 VAL A CA 1
ATOM 729 C C . VAL A 1 92 ? 5.877 -1.015 -1.351 1.00 92.88 92 VAL A C 1
ATOM 731 O O . VAL A 1 92 ? 6.952 -1.297 -0.823 1.00 92.88 92 VAL A O 1
ATOM 734 N N . LEU A 1 93 ? 5.578 -1.334 -2.611 1.00 91.12 93 LEU A N 1
ATOM 735 C CA . LEU A 1 93 ? 6.528 -1.916 -3.559 1.00 91.12 93 LEU A CA 1
ATOM 736 C C . LEU A 1 93 ? 7.156 -0.787 -4.392 1.00 91.12 93 LEU A C 1
ATOM 738 O O . LEU A 1 93 ? 6.425 -0.030 -5.030 1.00 91.12 93 LEU A O 1
ATOM 742 N N . THR A 1 94 ? 8.484 -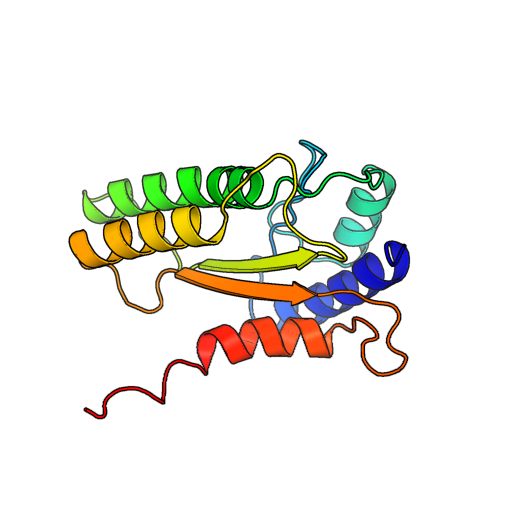0.653 -4.392 1.00 88.38 94 THR A N 1
ATOM 743 C CA . THR A 1 94 ? 9.186 0.398 -5.157 1.00 88.38 94 THR A CA 1
ATOM 744 C C . THR A 1 94 ? 10.560 -0.070 -5.627 1.00 88.38 94 THR A C 1
ATOM 746 O O . THR A 1 94 ? 11.226 -0.806 -4.913 1.00 88.38 94 THR A O 1
ATOM 749 N N . ASP A 1 95 ? 11.014 0.352 -6.806 1.00 84.50 95 ASP A N 1
ATOM 750 C CA . ASP A 1 95 ? 12.377 0.109 -7.306 1.00 84.50 95 ASP A CA 1
ATOM 751 C C . ASP A 1 95 ? 13.312 1.319 -7.148 1.00 84.50 95 ASP A C 1
ATOM 753 O O . ASP A 1 95 ? 14.479 1.270 -7.540 1.00 84.50 95 ASP A O 1
ATOM 757 N N . GLY A 1 96 ? 12.821 2.400 -6.538 1.00 82.62 96 GLY A N 1
ATOM 758 C CA . GLY A 1 96 ? 13.570 3.636 -6.361 1.00 82.62 96 GLY A CA 1
ATOM 759 C C . GLY A 1 96 ? 13.196 4.418 -5.109 1.00 82.62 96 GLY A C 1
ATOM 760 O O . GLY A 1 96 ? 12.277 4.070 -4.360 1.00 82.62 96 GLY A O 1
ATOM 761 N N . GLU A 1 97 ? 13.941 5.497 -4.901 1.00 86.44 97 GLU A N 1
ATOM 762 C CA . GLU A 1 97 ? 13.762 6.422 -3.788 1.00 86.44 97 GLU A CA 1
ATOM 763 C C . GLU A 1 97 ? 12.609 7.406 -4.047 1.00 86.44 97 GLU A C 1
ATOM 765 O O . GLU A 1 97 ? 12.287 7.685 -5.209 1.00 86.44 97 GLU A O 1
ATOM 770 N N . PRO A 1 98 ? 11.979 7.941 -2.984 1.00 89.38 98 PRO A N 1
ATOM 771 C CA . PRO A 1 98 ? 10.994 9.011 -3.096 1.00 89.38 98 PRO A CA 1
ATOM 772 C C . PRO A 1 98 ? 11.552 10.214 -3.862 1.00 89.38 98 PRO A C 1
ATOM 774 O O . PRO A 1 98 ? 12.697 10.614 -3.656 1.00 89.38 98 PRO A O 1
ATOM 777 N N . ASP A 1 99 ? 10.738 10.823 -4.721 1.00 89.00 99 ASP A N 1
ATOM 778 C CA . ASP A 1 99 ? 11.161 11.967 -5.528 1.00 89.00 99 ASP A CA 1
ATOM 779 C C . ASP A 1 99 ? 10.488 13.286 -5.119 1.00 89.00 99 ASP A C 1
ATOM 781 O O . ASP A 1 99 ? 9.679 13.357 -4.192 1.00 89.00 99 ASP A O 1
ATOM 785 N N . ARG A 1 100 ? 10.867 14.373 -5.806 1.00 84.44 100 ARG A N 1
ATOM 786 C CA . ARG A 1 100 ? 10.245 15.708 -5.684 1.00 84.44 100 ARG A CA 1
ATOM 787 C C . ARG A 1 100 ? 10.272 16.295 -4.266 1.00 84.44 100 ARG A C 1
ATOM 789 O O . ARG A 1 100 ? 9.375 17.051 -3.900 1.00 84.44 100 ARG A O 1
ATOM 796 N N . GLY A 1 101 ? 11.300 15.963 -3.484 1.00 86.94 101 GLY A N 1
ATOM 797 C CA . GLY A 1 101 ? 11.459 16.458 -2.114 1.00 86.94 101 GLY A CA 1
ATOM 798 C C . GLY A 1 101 ? 10.383 15.946 -1.154 1.00 86.94 101 GLY A C 1
ATOM 799 O O . GLY A 1 101 ? 10.092 16.606 -0.162 1.00 86.94 101 GLY A O 1
ATOM 800 N N . GLN A 1 102 ? 9.750 14.813 -1.470 1.00 88.94 102 GLN A N 1
ATOM 801 C CA . GLN A 1 102 ? 8.810 14.175 -0.561 1.00 88.94 102 GLN A CA 1
ATOM 802 C C . GLN A 1 102 ? 9.524 13.531 0.623 1.00 88.94 102 GLN A C 1
ATOM 804 O O . GLN A 1 102 ? 10.591 12.944 0.468 1.00 88.94 102 GLN A O 1
ATOM 809 N N . ASP A 1 103 ? 8.856 13.565 1.775 1.00 92.62 103 ASP A N 1
ATOM 810 C CA . ASP A 1 103 ? 9.302 12.914 3.002 1.00 92.62 103 ASP A CA 1
ATOM 811 C C . ASP A 1 103 ? 8.252 11.881 3.462 1.00 92.62 103 ASP A C 1
ATOM 813 O O . ASP A 1 103 ? 7.285 12.214 4.162 1.00 92.62 103 ASP A O 1
ATOM 817 N N . PRO A 1 104 ? 8.365 10.616 3.012 1.00 92.25 104 PRO A N 1
ATOM 818 C CA . PRO A 1 104 ? 7.471 9.553 3.457 1.00 92.25 104 PRO A CA 1
ATOM 819 C C . PRO A 1 104 ? 7.638 9.212 4.934 1.00 92.25 104 PRO A C 1
ATOM 821 O O . PRO A 1 104 ? 6.670 8.774 5.549 1.00 92.25 104 PRO A O 1
ATOM 824 N N . GLU A 1 105 ? 8.831 9.405 5.502 1.00 92.44 105 GLU A N 1
ATOM 825 C CA . GLU A 1 105 ? 9.087 9.141 6.916 1.00 92.44 105 GLU A CA 1
ATOM 826 C C . GLU A 1 105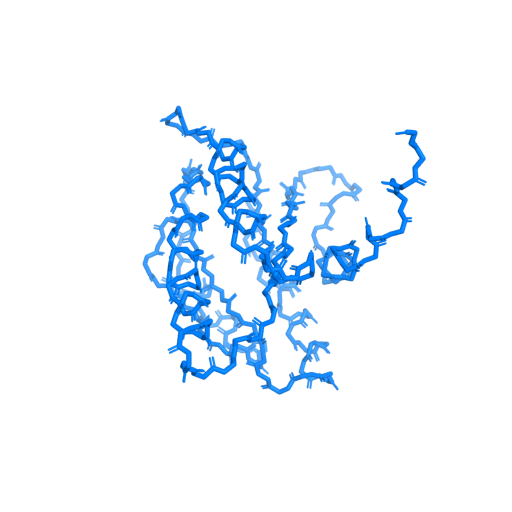 ? 8.269 10.101 7.774 1.00 92.44 105 GLU A C 1
ATOM 828 O O . GLU A 1 105 ? 7.499 9.656 8.628 1.00 92.44 105 GLU A O 1
ATOM 833 N N . GLN A 1 106 ? 8.330 11.402 7.480 1.00 92.81 106 GLN A N 1
ATOM 834 C CA . GLN A 1 106 ? 7.504 12.398 8.154 1.00 92.81 106 GLN A CA 1
ATOM 835 C C . GLN A 1 106 ? 6.011 12.071 8.018 1.00 92.81 106 GLN A C 1
ATOM 837 O O . GLN A 1 106 ? 5.284 12.116 9.012 1.00 92.81 106 GLN A O 1
ATOM 842 N N . ALA A 1 107 ? 5.545 11.698 6.820 1.00 92.62 107 ALA A N 1
ATOM 843 C CA . ALA A 1 107 ? 4.147 11.321 6.611 1.00 92.62 107 ALA A CA 1
ATOM 844 C C . ALA A 1 107 ? 3.730 10.124 7.488 1.00 92.62 107 ALA A C 1
ATOM 846 O O . ALA A 1 107 ? 2.652 10.139 8.082 1.00 92.62 107 ALA A O 1
ATOM 847 N N . ILE A 1 108 ? 4.586 9.106 7.611 1.00 93.62 108 ILE A N 1
ATOM 848 C CA . ILE A 1 108 ? 4.341 7.934 8.464 1.00 93.62 108 ILE A CA 1
ATOM 849 C C . ILE A 1 108 ? 4.359 8.319 9.947 1.00 93.62 108 ILE A C 1
ATOM 851 O O . ILE A 1 108 ? 3.488 7.882 10.698 1.00 93.62 108 ILE A O 1
ATOM 855 N N . VAL A 1 109 ? 5.302 9.161 10.374 1.00 95.31 109 VAL A N 1
ATOM 856 C CA . VAL A 1 109 ? 5.395 9.649 11.759 1.00 95.31 109 VAL A CA 1
ATOM 857 C C . VA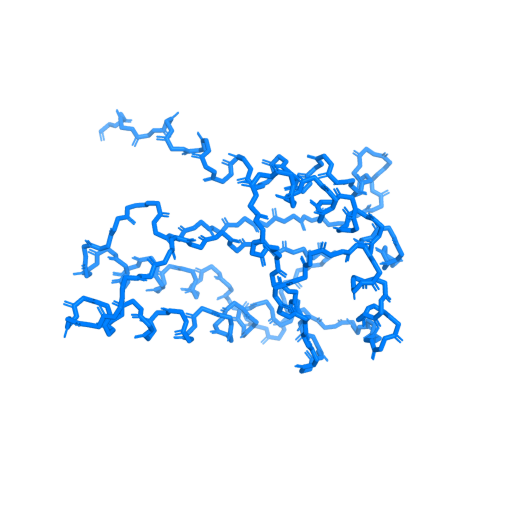L A 1 109 ? 4.150 10.450 12.148 1.00 95.31 109 VAL A C 1
ATOM 859 O O . VAL A 1 109 ? 3.628 10.273 13.249 1.00 95.31 109 VAL A O 1
ATOM 862 N N . GLU A 1 110 ? 3.642 11.310 11.261 1.00 94.75 110 GLU A N 1
ATOM 863 C CA . GLU A 1 110 ? 2.391 12.055 11.468 1.00 94.75 110 GLU A CA 1
ATOM 864 C C . GLU A 1 110 ? 1.203 11.108 11.696 1.00 94.75 110 GLU A C 1
ATOM 866 O O . GLU A 1 110 ? 0.437 11.286 12.647 1.00 94.75 110 GLU A O 1
ATOM 871 N N . ILE A 1 111 ? 1.089 10.061 10.874 1.00 95.44 111 ILE A N 1
ATOM 872 C CA . ILE A 1 111 ? 0.034 9.046 10.986 1.00 95.44 111 ILE A CA 1
ATOM 873 C C . ILE A 1 111 ? 0.181 8.236 12.280 1.00 95.44 111 ILE A C 1
ATOM 875 O O . ILE A 1 111 ? -0.805 8.033 12.989 1.00 95.44 111 ILE A O 1
ATOM 879 N N . GLY A 1 112 ? 1.400 7.822 12.634 1.00 94.81 112 GLY A N 1
ATOM 880 C CA . GLY A 1 112 ? 1.681 7.121 13.890 1.00 94.81 112 GLY A CA 1
ATOM 881 C C . GLY A 1 112 ? 1.269 7.945 15.110 1.00 94.81 112 GLY A C 1
ATOM 882 O O . GLY A 1 112 ? 0.491 7.482 15.940 1.00 94.81 112 GLY A O 1
ATOM 883 N N . ARG A 1 113 ? 1.672 9.223 15.159 1.00 95.56 113 ARG A N 1
ATOM 884 C CA . ARG A 1 113 ? 1.270 10.155 16.228 1.00 95.56 113 ARG A CA 1
ATOM 885 C C . ARG A 1 113 ? -0.241 10.324 16.316 1.00 95.56 113 ARG A C 1
ATOM 887 O O . ARG A 1 113 ? -0.773 10.414 17.423 1.00 95.56 113 ARG A O 1
ATOM 894 N N . TYR A 1 114 ? -0.935 10.382 15.179 1.00 94.94 114 TYR A N 1
ATOM 895 C CA . TYR A 1 114 ? -2.395 10.432 15.149 1.00 94.94 114 TYR A CA 1
ATOM 896 C C . TYR A 1 114 ? -3.009 9.167 15.764 1.00 94.94 114 TYR A C 1
ATOM 898 O O . TYR A 1 114 ? -3.916 9.280 16.596 1.00 94.94 114 TYR A O 1
ATOM 906 N N . LEU A 1 115 ? -2.508 7.983 15.393 1.00 95.50 115 LEU A N 1
ATOM 907 C CA . LEU A 1 115 ? -3.000 6.705 15.905 1.00 95.50 115 LEU A CA 1
ATOM 908 C C . LEU A 1 115 ? -2.781 6.575 17.421 1.00 95.50 11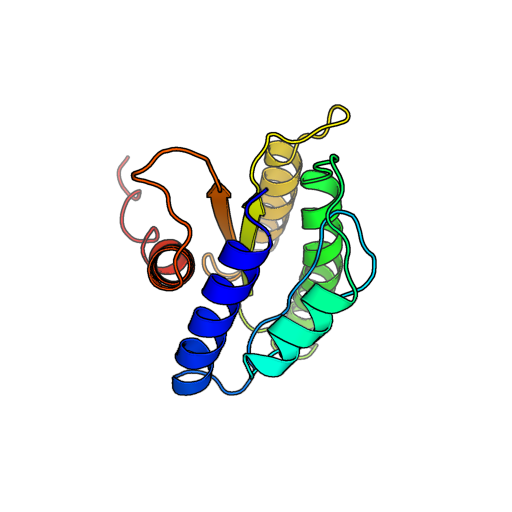5 LEU A C 1
ATOM 910 O O . LEU A 1 115 ? -3.723 6.250 18.150 1.00 95.50 115 LEU A O 1
ATOM 914 N N . ASP A 1 116 ? -1.583 6.924 17.893 1.00 94.56 116 ASP A N 1
ATOM 915 C CA . ASP A 1 116 ? -1.201 6.892 19.309 1.00 94.56 116 ASP A CA 1
ATOM 916 C C . ASP A 1 116 ? -2.023 7.878 20.145 1.00 94.56 116 ASP A C 1
ATOM 918 O O . ASP A 1 116 ? -2.607 7.513 21.169 1.00 94.56 116 ASP A O 1
ATOM 922 N N . SER A 1 117 ? -2.142 9.127 19.680 1.00 95.44 117 SER A N 1
ATOM 923 C CA . SER A 1 117 ? -2.899 10.180 20.377 1.00 95.44 117 SER A CA 1
ATOM 924 C C . SER A 1 117 ? -4.379 9.822 20.507 1.00 95.44 117 SER A C 1
ATOM 926 O O . SER A 1 117 ? -5.044 10.189 21.477 1.00 95.44 117 SER A O 1
ATOM 928 N N . ASN A 1 118 ? -4.896 9.055 19.546 1.00 94.94 118 ASN A N 1
ATOM 929 C CA . ASN A 1 118 ? -6.257 8.546 19.563 1.00 94.94 118 ASN A CA 1
ATOM 930 C C . ASN A 1 118 ? -6.388 7.152 20.191 1.00 94.94 118 ASN A C 1
ATOM 932 O O . ASN A 1 118 ? -7.504 6.632 20.225 1.00 94.94 118 ASN A O 1
ATOM 936 N N . ARG A 1 119 ? -5.316 6.577 20.747 1.00 94.50 119 ARG A N 1
ATOM 937 C CA . ARG A 1 119 ? -5.312 5.266 21.417 1.00 94.50 119 ARG A CA 1
ATOM 938 C C . ARG A 1 119 ? -5.872 4.134 20.548 1.00 94.50 119 ARG A C 1
ATOM 940 O O . ARG A 1 119 ? -6.581 3.263 21.054 1.00 94.50 119 ARG A O 1
ATOM 947 N N . PHE A 1 120 ? -5.592 4.156 19.245 1.00 94.88 120 PHE A N 1
ATOM 948 C CA . PHE A 1 120 ? -5.908 3.015 18.388 1.00 94.88 120 PHE A CA 1
ATOM 949 C C . PHE A 1 120 ? -5.003 1.817 18.733 1.00 94.88 120 PHE A C 1
ATOM 951 O O . PHE A 1 120 ? -3.894 2.008 19.236 1.00 94.88 120 PHE A O 1
ATOM 958 N N . PRO A 1 121 ? -5.449 0.571 18.489 1.00 92.31 121 PRO A N 1
ATOM 959 C CA . PRO A 1 121 ? -4.619 -0.607 18.718 1.00 92.31 121 PRO A CA 1
ATOM 960 C C . PRO A 1 121 ? -3.291 -0.545 17.950 1.00 92.31 121 PRO A C 1
ATOM 962 O O . PRO A 1 121 ? -3.258 -0.161 16.785 1.00 92.31 121 PRO A O 1
ATOM 965 N N . LEU A 1 122 ? -2.197 -1.028 18.548 1.00 87.31 122 LEU A N 1
ATOM 966 C CA . LEU A 1 122 ? -0.875 -1.056 17.894 1.00 87.31 122 LEU A CA 1
ATOM 967 C C . LEU A 1 122 ? -0.835 -1.901 16.608 1.00 87.31 122 LEU A C 1
ATOM 969 O O . LEU A 1 122 ? 0.109 -1.816 15.840 1.00 87.31 122 LEU A O 1
ATOM 973 N N . ASN A 1 123 ? -1.787 -2.821 16.412 1.00 89.00 123 ASN A N 1
ATOM 974 C CA . ASN A 1 123 ? -1.924 -3.603 15.172 1.00 89.00 123 ASN A CA 1
ATOM 975 C C . ASN A 1 123 ? -2.894 -2.960 14.180 1.00 89.00 123 ASN A C 1
ATOM 977 O O . ASN A 1 123 ? -3.140 -3.574 13.153 1.00 89.00 123 ASN A O 1
ATOM 981 N N . GLN A 1 124 ? -3.463 -1.783 14.458 1.00 94.25 124 GLN A N 1
ATOM 982 C CA . GLN A 1 124 ? -4.468 -1.177 13.583 1.00 94.25 124 GLN A CA 1
ATOM 983 C C . GLN A 1 124 ? -3.904 -0.843 12.197 1.00 94.25 124 GLN A C 1
ATOM 985 O O . GLN A 1 124 ? -4.635 -0.910 11.210 1.00 94.25 124 GLN A O 1
ATOM 990 N N . LEU A 1 125 ? -2.622 -0.485 12.112 1.00 94.31 125 LEU A N 1
ATOM 991 C CA . LEU A 1 125 ? -1.945 -0.186 10.858 1.00 94.31 125 LEU A CA 1
ATOM 992 C C . LEU A 1 125 ? -0.517 -0.740 10.877 1.00 94.31 125 LEU A C 1
ATOM 994 O O . LEU A 1 125 ? 0.281 -0.370 11.734 1.00 94.31 125 LEU A O 1
ATOM 998 N N . GLY A 1 126 ? -0.198 -1.601 9.914 1.00 91.94 126 GLY A N 1
ATOM 999 C CA . GLY A 1 126 ? 1.169 -1.977 9.560 1.00 91.94 126 GLY A CA 1
ATOM 1000 C C . GLY A 1 126 ? 1.586 -1.296 8.259 1.00 91.94 126 GLY A C 1
ATOM 1001 O O . GLY A 1 126 ? 0.777 -1.194 7.339 1.00 91.94 126 GLY A O 1
ATOM 1002 N N . ILE A 1 127 ? 2.835 -0.833 8.173 1.00 91.88 127 ILE A N 1
ATOM 1003 C CA . ILE A 1 127 ? 3.424 -0.309 6.933 1.00 91.88 127 ILE A CA 1
ATOM 1004 C C . ILE A 1 127 ? 4.752 -1.028 6.694 1.00 91.88 127 ILE A C 1
ATOM 1006 O O . ILE A 1 127 ? 5.598 -1.085 7.587 1.00 91.88 127 ILE A O 1
ATOM 1010 N N . SER A 1 128 ? 4.939 -1.589 5.502 1.00 89.25 128 SER A N 1
ATOM 1011 C CA . SER A 1 128 ? 6.190 -2.236 5.095 1.00 89.25 128 SER A CA 1
ATOM 1012 C C . SER A 1 128 ? 6.635 -1.753 3.723 1.00 89.25 128 SER A C 1
ATOM 1014 O O . SER A 1 128 ? 5.815 -1.565 2.829 1.00 89.25 128 SER A O 1
ATOM 1016 N N . PHE A 1 129 ? 7.944 -1.594 3.551 1.00 87.25 129 PHE A N 1
ATOM 1017 C CA . PHE A 1 129 ? 8.560 -1.258 2.274 1.00 87.25 129 PHE A CA 1
ATOM 1018 C C . PHE A 1 129 ? 9.281 -2.477 1.717 1.00 87.25 129 PHE A C 1
ATOM 1020 O O . PHE A 1 129 ? 9.996 -3.172 2.441 1.00 87.25 129 PHE A O 1
ATOM 1027 N N . VAL A 1 130 ? 9.086 -2.717 0.428 1.00 86.62 130 VAL A N 1
ATOM 1028 C CA . VAL A 1 130 ? 9.742 -3.767 -0.341 1.00 86.62 130 VAL A CA 1
ATOM 1029 C C . VAL A 1 130 ? 10.422 -3.104 -1.524 1.00 86.62 130 VAL A C 1
ATOM 1031 O O . VAL A 1 130 ? 9.752 -2.562 -2.407 1.00 86.62 130 VAL A O 1
ATOM 1034 N N . GLN A 1 131 ? 11.752 -3.145 -1.525 1.00 82.69 131 GLN A N 1
ATOM 1035 C CA . GLN A 1 131 ? 12.534 -2.644 -2.642 1.00 82.69 131 GLN A CA 1
ATOM 1036 C C . GLN A 1 131 ? 12.667 -3.725 -3.719 1.00 82.69 131 GLN A C 1
ATOM 1038 O O . GLN A 1 131 ? 13.054 -4.852 -3.421 1.00 82.69 131 GLN A O 1
ATOM 1043 N N . ILE A 1 132 ? 12.353 -3.377 -4.964 1.00 83.25 132 ILE A N 1
ATOM 1044 C CA . ILE A 1 132 ? 12.497 -4.248 -6.132 1.00 83.25 132 ILE A CA 1
ATOM 1045 C C . ILE A 1 132 ? 13.769 -3.833 -6.875 1.00 83.25 132 ILE A C 1
ATOM 1047 O O . ILE A 1 132 ? 13.948 -2.657 -7.177 1.00 83.25 132 ILE A O 1
ATOM 1051 N N . GLY A 1 133 ? 14.675 -4.763 -7.171 1.00 75.62 133 GLY A N 1
ATOM 1052 C CA . GLY A 1 133 ? 15.989 -4.406 -7.704 1.00 75.62 133 GLY A CA 1
ATOM 1053 C C . GLY A 1 133 ? 16.660 -5.504 -8.518 1.00 75.62 133 GLY A C 1
ATOM 1054 O O . GLY A 1 133 ? 16.198 -6.634 -8.582 1.00 75.62 133 GLY A O 1
ATOM 1055 N N . ASN A 1 134 ? 17.771 -5.128 -9.154 1.00 57.03 134 ASN A N 1
ATOM 1056 C CA . ASN A 1 134 ? 18.578 -5.963 -10.059 1.00 57.03 134 ASN A CA 1
ATOM 1057 C C . ASN A 1 134 ? 19.616 -6.829 -9.333 1.00 57.03 134 ASN A C 1
ATOM 1059 O O . ASN A 1 134 ? 20.514 -7.369 -9.977 1.00 57.03 134 ASN A O 1
ATOM 1063 N N . ASP A 1 135 ? 19.539 -6.918 -8.007 1.00 60.69 135 ASP A N 1
ATOM 1064 C CA . ASP A 1 135 ? 20.394 -7.832 -7.264 1.00 60.69 135 ASP A CA 1
ATOM 1065 C C . ASP A 1 135 ? 19.942 -9.264 -7.605 1.00 60.69 135 ASP A C 1
ATOM 1067 O O . ASP A 1 135 ? 18.752 -9.551 -7.444 1.00 60.69 135 ASP A O 1
ATOM 1071 N N . PRO A 1 136 ? 20.816 -10.153 -8.115 1.00 55.28 136 PRO A N 1
ATOM 1072 C CA . PRO A 1 136 ? 20.446 -11.537 -8.422 1.00 55.28 136 PRO A CA 1
ATOM 1073 C C . PRO A 1 136 ? 19.817 -12.284 -7.232 1.00 55.28 136 PRO A C 1
ATOM 1075 O O . PRO A 1 136 ? 19.073 -13.238 -7.455 1.00 55.28 136 PRO A O 1
ATOM 1078 N N . ASP A 1 137 ? 20.036 -11.809 -6.001 1.00 54.91 137 ASP A N 1
ATOM 1079 C CA . ASP A 1 137 ? 19.420 -12.340 -4.782 1.00 54.91 137 ASP A CA 1
ATOM 1080 C C . ASP A 1 137 ? 18.061 -11.689 -4.409 1.00 54.91 137 ASP A C 1
ATOM 1082 O O . ASP A 1 137 ? 17.357 -12.205 -3.540 1.00 54.91 137 ASP A O 1
ATOM 1086 N N . ASN A 1 138 ? 17.638 -10.598 -5.068 1.00 57.47 138 ASN A N 1
ATOM 1087 C CA . ASN A 1 138 ? 16.385 -9.864 -4.791 1.00 57.47 138 ASN A CA 1
ATOM 1088 C C . ASN A 1 138 ? 15.365 -9.940 -5.939 1.00 57.47 138 ASN A C 1
ATOM 1090 O O . ASN A 1 138 ? 14.752 -8.942 -6.331 1.00 57.47 138 ASN A O 1
ATOM 1094 N N . VAL A 1 139 ? 15.124 -11.145 -6.455 1.00 69.94 139 VAL A N 1
ATOM 1095 C CA . VAL A 1 139 ? 13.958 -11.392 -7.313 1.00 69.94 139 VAL A CA 1
ATOM 1096 C C . VAL A 1 139 ? 12.691 -11.233 -6.472 1.00 69.94 139 VAL A C 1
ATOM 1098 O O . VAL A 1 139 ? 12.503 -11.933 -5.471 1.00 69.94 139 VAL A O 1
ATOM 1101 N N . ILE A 1 140 ? 11.795 -10.325 -6.874 1.00 81.12 140 ILE A N 1
ATOM 1102 C CA . ILE A 1 140 ? 10.491 -10.216 -6.220 1.00 81.12 140 ILE A CA 1
ATOM 1103 C C . ILE A 1 140 ? 9.698 -11.506 -6.452 1.00 81.12 140 ILE A C 1
ATOM 1105 O O . ILE A 1 140 ? 9.476 -11.940 -7.579 1.00 81.12 140 ILE A O 1
ATOM 1109 N N . THR A 1 141 ? 9.275 -12.135 -5.360 1.00 83.69 141 THR A N 1
ATOM 1110 C CA . THR A 1 141 ? 8.468 -13.358 -5.379 1.00 83.69 141 THR A CA 1
ATOM 1111 C C . THR A 1 141 ? 7.258 -13.190 -4.476 1.00 83.69 141 THR A C 1
ATOM 1113 O O . THR A 1 141 ? 7.265 -12.381 -3.543 1.00 83.69 141 THR A O 1
ATOM 1116 N N . SER A 1 142 ? 6.216 -13.991 -4.703 1.00 82.62 142 SER A N 1
ATOM 1117 C CA . SER A 1 142 ? 5.048 -14.009 -3.818 1.00 82.62 142 SER A CA 1
ATOM 1118 C C . SER A 1 142 ? 5.438 -14.321 -2.374 1.00 82.62 142 SER A C 1
ATOM 1120 O O . SER A 1 142 ? 4.883 -13.736 -1.453 1.00 82.62 142 SER A O 1
ATOM 1122 N N . ASP A 1 143 ? 6.435 -15.185 -2.164 1.00 83.12 143 ASP A N 1
ATOM 1123 C CA . ASP A 1 143 ? 6.939 -15.529 -0.832 1.00 83.12 143 ASP A CA 1
ATOM 1124 C C . ASP A 1 143 ? 7.614 -14.344 -0.141 1.00 83.12 143 ASP A C 1
ATOM 1126 O O . ASP A 1 143 ? 7.451 -14.169 1.065 1.00 83.12 143 ASP A O 1
ATOM 1130 N N . PHE A 1 144 ? 8.333 -13.503 -0.887 1.00 80.69 144 PHE A N 1
ATOM 1131 C CA . PHE A 1 144 ? 8.900 -12.270 -0.347 1.00 80.69 144 PHE A CA 1
ATOM 1132 C C . PHE A 1 144 ? 7.798 -11.312 0.126 1.00 80.69 144 PHE A C 1
ATOM 1134 O O . PHE A 1 144 ? 7.838 -10.816 1.253 1.00 80.69 144 PHE A O 1
ATOM 1141 N N . ILE A 1 145 ? 6.772 -11.099 -0.702 1.00 81.69 145 ILE A N 1
ATOM 1142 C CA . ILE A 1 145 ? 5.647 -10.220 -0.354 1.00 81.69 145 ILE A CA 1
ATOM 1143 C C . ILE A 1 145 ? 4.843 -10.808 0.816 1.00 81.69 145 ILE A C 1
ATOM 1145 O O . ILE A 1 145 ? 4.472 -10.084 1.736 1.00 81.69 145 ILE A O 1
ATOM 1149 N N . LEU A 1 146 ? 4.634 -12.126 0.853 1.00 81.38 146 LEU A N 1
ATOM 1150 C CA . LEU A 1 146 ? 3.984 -12.805 1.978 1.00 81.38 146 LEU A CA 1
ATOM 1151 C C . LEU A 1 146 ? 4.792 -12.695 3.267 1.00 81.38 146 LEU A C 1
ATOM 1153 O O . LEU A 1 146 ? 4.214 -12.485 4.329 1.00 81.38 146 LEU A O 1
ATOM 1157 N N . LYS A 1 147 ? 6.123 -12.771 3.199 1.00 77.38 147 LYS A N 1
ATOM 1158 C CA . LYS A 1 147 ? 6.981 -12.484 4.354 1.00 77.38 147 LYS A CA 1
ATOM 1159 C C . LYS A 1 147 ? 6.848 -11.037 4.809 1.00 77.38 147 LYS A C 1
ATOM 1161 O O . LYS A 1 147 ? 6.891 -10.813 6.008 1.00 77.38 147 LYS A O 1
ATOM 1166 N N . ALA A 1 148 ? 6.652 -10.067 3.918 1.00 75.50 148 ALA A N 1
ATOM 1167 C CA . ALA A 1 148 ? 6.350 -8.693 4.323 1.00 75.50 148 ALA A CA 1
ATOM 1168 C C . ALA A 1 148 ? 4.952 -8.583 4.971 1.00 75.50 148 ALA A C 1
ATOM 1170 O O . ALA A 1 148 ? 4.806 -7.919 5.998 1.00 75.50 148 ALA A O 1
ATOM 1171 N N . LEU A 1 149 ? 3.954 -9.310 4.448 1.00 70.06 149 LEU A N 1
ATOM 1172 C CA . LEU A 1 149 ? 2.611 -9.400 5.038 1.00 70.06 149 LEU A CA 1
ATOM 1173 C C . LEU A 1 149 ? 2.654 -9.990 6.456 1.00 70.06 149 LEU A C 1
ATOM 1175 O O . LEU A 1 149 ? 2.101 -9.405 7.382 1.00 70.06 149 LEU A O 1
ATOM 1179 N N . ILE A 1 150 ? 3.352 -11.111 6.641 1.00 67.88 150 ILE A N 1
ATOM 1180 C CA . ILE A 1 150 ? 3.459 -11.837 7.918 1.00 67.88 150 ILE A CA 1
ATOM 1181 C C . ILE A 1 150 ? 4.473 -11.169 8.860 1.00 67.88 150 ILE A C 1
ATOM 1183 O O . ILE A 1 150 ? 4.270 -11.093 10.065 1.00 67.88 150 ILE A O 1
ATOM 1187 N N . GLY A 1 151 ? 5.580 -10.658 8.333 1.00 60.06 151 GLY A N 1
ATOM 1188 C CA . GLY A 1 151 ? 6.644 -9.987 9.082 1.00 60.06 151 GLY A CA 1
ATOM 1189 C C . GLY A 1 151 ? 6.214 -8.628 9.629 1.00 60.06 151 GLY A C 1
ATOM 1190 O O . GLY A 1 151 ? 6.615 -8.265 10.733 1.00 60.06 151 GLY A O 1
ATOM 1191 N N . GLY A 1 152 ? 5.332 -7.912 8.922 1.00 52.69 152 GLY A N 1
ATOM 1192 C CA . GLY A 1 152 ? 4.619 -6.756 9.473 1.00 52.69 152 GLY A CA 1
ATOM 1193 C C . GLY A 1 152 ? 3.758 -7.116 10.692 1.00 52.69 152 GLY A C 1
ATOM 1194 O O . GLY A 1 152 ? 3.620 -6.306 11.603 1.00 52.69 152 GLY A O 1
ATOM 1195 N N . VAL A 1 153 ? 3.252 -8.353 10.754 1.00 47.31 153 VAL A N 1
ATOM 1196 C CA . VAL A 1 153 ? 2.517 -8.894 11.910 1.00 47.31 153 VAL A CA 1
ATOM 1197 C C . VAL A 1 153 ? 3.472 -9.370 13.019 1.00 47.31 153 VAL A C 1
ATOM 1199 O O . VAL A 1 153 ? 3.178 -9.154 14.192 1.00 47.31 153 VAL A O 1
ATOM 1202 N N . ASN A 1 154 ? 4.629 -9.955 12.674 1.00 37.88 154 ASN A N 1
ATOM 1203 C CA . ASN A 1 154 ? 5.576 -10.570 13.620 1.00 37.88 154 ASN A CA 1
ATOM 1204 C C . ASN A 1 154 ? 6.679 -9.652 14.176 1.00 37.88 154 ASN A C 1
ATOM 1206 O O . ASN A 1 154 ? 7.232 -9.977 15.223 1.00 37.88 154 ASN A O 1
ATOM 1210 N N . ARG A 1 155 ? 6.962 -8.472 13.598 1.00 41.69 155 ARG A N 1
ATOM 1211 C CA . ARG A 1 155 ? 7.844 -7.451 14.231 1.00 41.69 155 ARG A CA 1
ATOM 1212 C C . ARG A 1 155 ? 7.259 -6.838 15.523 1.00 41.69 155 ARG A C 1
ATOM 1214 O O . ARG A 1 155 ? 7.745 -5.831 16.020 1.00 41.69 155 ARG A O 1
ATOM 1221 N N . LYS A 1 156 ? 6.212 -7.457 16.076 1.00 48.44 156 LYS A N 1
ATOM 1222 C CA . LYS A 1 156 ? 5.516 -7.123 17.322 1.00 48.44 156 LYS A CA 1
ATOM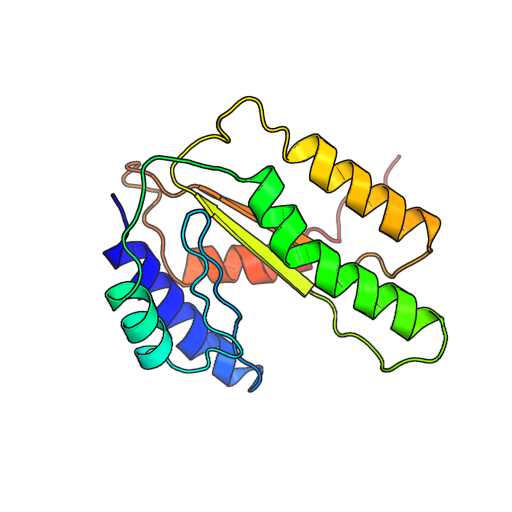 1223 C C . LYS A 1 156 ? 6.035 -7.832 18.576 1.00 48.44 156 LYS A C 1
ATOM 1225 O O . LYS A 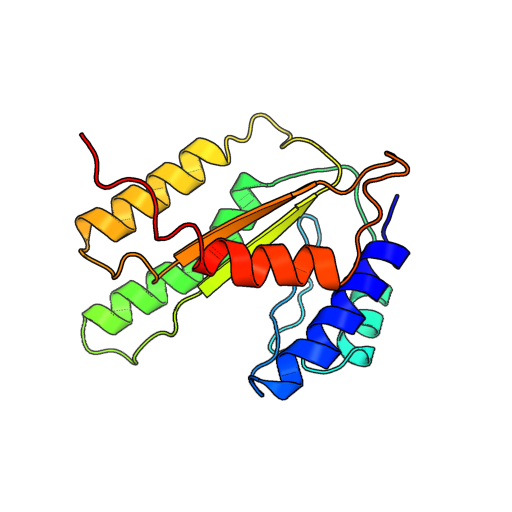1 156 ? 5.435 -7.662 19.634 1.00 48.44 156 LYS A O 1
ATOM 1230 N N . ILE A 1 157 ? 7.128 -8.586 18.512 1.00 40.31 157 ILE A N 1
ATOM 1231 C CA . ILE A 1 157 ? 7.800 -9.095 19.714 1.00 40.31 157 ILE A CA 1
ATOM 1232 C C . ILE A 1 157 ? 9.288 -8.845 19.547 1.00 40.31 157 ILE A C 1
ATOM 1234 O O . ILE A 1 157 ? 10.006 -9.727 19.119 1.00 40.31 157 ILE A O 1
ATOM 1238 N N . ASP A 1 158 ? 9.701 -7.605 19.768 1.00 39.19 158 ASP A N 1
ATOM 1239 C CA . ASP A 1 158 ? 11.017 -7.227 20.282 1.00 39.19 158 ASP A CA 1
ATOM 1240 C C . ASP A 1 158 ? 11.035 -5.704 20.282 1.00 39.19 158 ASP A C 1
ATOM 1242 O O . ASP A 1 158 ? 11.100 -5.088 19.231 1.00 39.19 158 ASP A O 1
ATOM 1246 N N . HIS A 1 159 ? 10.805 -5.133 21.465 1.00 36.38 159 HIS A N 1
ATOM 1247 C CA . HIS A 1 159 ? 11.209 -3.804 21.958 1.00 36.38 159 HIS A CA 1
ATOM 1248 C C . HIS A 1 159 ? 10.259 -3.361 23.087 1.00 36.38 159 HIS A C 1
ATOM 1250 O O . HIS A 1 159 ? 9.647 -2.300 23.065 1.00 36.38 159 HIS A O 1
ATOM 1256 N N . LEU A 1 160 ? 10.173 -4.204 24.121 1.00 34.06 160 LEU A N 1
ATOM 1257 C CA . LEU A 1 160 ? 9.934 -3.786 25.505 1.00 34.06 160 LEU A CA 1
ATOM 1258 C C . LEU A 1 160 ? 11.136 -4.240 26.337 1.00 34.06 160 LEU A C 1
ATOM 1260 O O . LEU A 1 160 ? 11.041 -5.154 27.150 1.00 34.06 160 LEU A O 1
ATOM 1264 N N . ARG A 1 161 ? 12.291 -3.625 26.071 1.00 29.72 161 ARG A N 1
ATOM 1265 C CA . ARG A 1 161 ? 13.407 -3.481 27.012 1.00 29.72 161 ARG A CA 1
ATOM 1266 C C . ARG A 1 161 ? 14.170 -2.216 26.636 1.00 29.72 161 ARG A C 1
ATOM 1268 O O . ARG A 1 161 ? 14.987 -2.251 25.721 1.00 29.72 161 ARG A O 1
ATOM 1275 N N . LEU A 1 162 ? 13.829 -1.110 27.288 1.00 33.06 162 LEU A N 1
ATOM 1276 C CA . LEU A 1 162 ? 14.632 -0.426 28.309 1.00 33.06 162 LEU A CA 1
ATOM 1277 C C . LEU A 1 162 ? 13.784 0.701 28.907 1.00 33.06 162 LEU A C 1
ATOM 1279 O O . LEU A 1 162 ? 13.159 1.440 28.117 1.00 33.06 162 LEU A O 1
#

Sequence (162 aa):
MFWDETRDALGGVVEKAVQYDSDGIDLFFFNDPQHALNCNSPDQVRQIFRNVLPRRSTPTAASIKRVLDPYLNLLHQSKNGGPMVKPMNLIVLTDGEPDRGQDPEQAIVEIGRYLDSNRFPLNQLGISFVQIGNDPDNVITSDFILKALIGGVNRKIDHLRL

Foldseek 3Di:
DCLVLVLVQLQVLLVVVCVPDQQGDKADDPPDPDIDGSDNHSVSSVVSSVVDDDDPAAQPQVRCCVVCVVVVVQVVVVVVVDDDHAADEAEAEEQDDHDDPDDNVVSVVVVVCVCVVVVHDPRNYFYYYQHQYDDPVRRRHNVVVVCSVVVSVVVPPDPPDD